Protein AF-A0A0F9SCB6-F1 (afdb_monomer_lite)

Sequence (75 aa):
MNQPEIKDAVELLRRYKTQKSWTNAQLATSMTTLGWTWTEVFIAALFRGTMKPSEEQCEYIKRYLLSRYYVETLV

InterPro domains:
  IPR010982 Lambda repressor-like, DNA-binding domain superfamily [SSF47413] (8-65)

Foldseek 3Di:
DDDPPPPDLLVVLVVVCVVVVHQLQVSQVLLDDVPDGRHSVNNVCSNVVVDDDDPVVSVSSVVSSVVVVVVVVVD

Secondary structure (DSSP, 8-state):
------S-HHHHHHHHHHHTT--HHHHHHHH-BTTB---HHHHHHHHHTSSPPPHHHHHHHHHHHHHHHHHHH--

Radius of gyration: 12.45 Å; chains: 1; bounding box: 31×34×32 Å

Organism: NCBI:txid412755

Structure (mmCIF, N/CA/C/O backbone):
data_AF-A0A0F9SCB6-F1
#
_entry.id   AF-A0A0F9SCB6-F1
#
loop_
_atom_site.group_PDB
_atom_site.id
_atom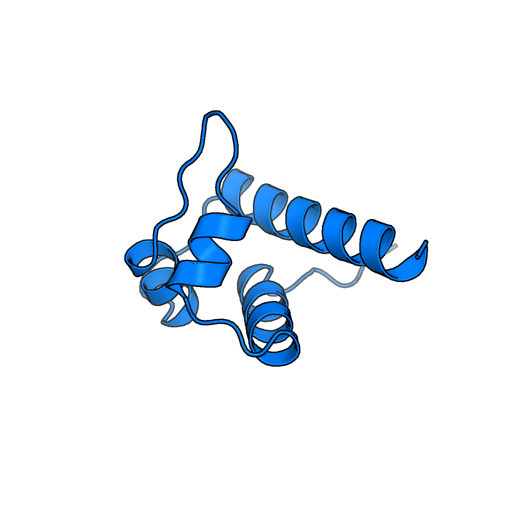_site.type_symbol
_atom_site.label_atom_id
_atom_site.label_alt_id
_atom_site.label_comp_id
_atom_site.label_asym_id
_atom_site.label_entity_id
_atom_site.label_seq_id
_atom_site.pdbx_PDB_ins_code
_atom_site.Cartn_x
_atom_site.Cartn_y
_atom_site.Cartn_z
_atom_site.occupancy
_atom_site.B_iso_or_equiv
_atom_site.auth_seq_id
_atom_site.auth_comp_id
_atom_site.auth_asym_id
_atom_site.auth_atom_id
_atom_site.pdbx_PDB_model_num
ATOM 1 N N . MET A 1 1 ? 19.504 9.183 17.918 1.00 32.09 1 MET A N 1
ATOM 2 C CA . MET A 1 1 ? 18.028 9.270 17.919 1.00 32.09 1 MET A CA 1
ATOM 3 C C . MET A 1 1 ? 17.506 8.066 17.161 1.00 32.09 1 MET A C 1
ATOM 5 O O . MET A 1 1 ? 17.594 8.054 15.943 1.00 32.09 1 MET A O 1
ATOM 9 N N . ASN A 1 2 ? 17.044 7.038 17.870 1.00 35.31 2 ASN A N 1
ATOM 10 C CA . ASN A 1 2 ? 16.469 5.853 17.240 1.00 35.31 2 ASN A CA 1
ATOM 11 C C . ASN A 1 2 ? 15.007 6.164 16.932 1.00 35.31 2 ASN A C 1
ATOM 13 O O . ASN A 1 2 ? 14.155 6.071 17.814 1.00 35.31 2 ASN A O 1
ATOM 17 N N . GLN A 1 3 ? 14.735 6.604 15.703 1.00 37.62 3 GLN A N 1
ATOM 18 C CA . GLN A 1 3 ? 13.376 6.549 15.179 1.00 37.62 3 GLN A CA 1
ATOM 19 C C . GLN A 1 3 ? 12.929 5.086 15.296 1.00 37.62 3 GLN A C 1
ATOM 21 O O . GLN A 1 3 ? 13.712 4.211 14.919 1.00 37.62 3 GLN A O 1
ATOM 26 N N . PRO A 1 4 ? 11.750 4.782 15.863 1.00 40.50 4 PRO A N 1
ATOM 27 C CA . PRO A 1 4 ? 11.256 3.415 15.870 1.00 40.50 4 PRO A CA 1
ATOM 28 C C . PRO A 1 4 ? 11.232 2.946 14.417 1.00 40.50 4 PRO A C 1
ATOM 30 O O . PRO A 1 4 ? 10.507 3.510 13.596 1.00 40.50 4 PRO A O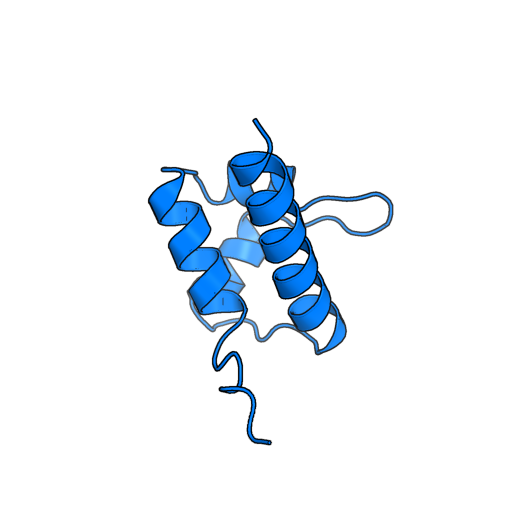 1
ATOM 33 N N . GLU A 1 5 ? 12.095 1.985 14.082 1.00 44.44 5 GLU A N 1
ATOM 34 C CA . GLU A 1 5 ? 12.132 1.396 12.752 1.00 44.44 5 GLU A CA 1
ATOM 35 C C . GLU A 1 5 ? 10.704 0.985 12.414 1.00 44.44 5 GLU A C 1
ATOM 37 O O . GLU A 1 5 ? 10.055 0.268 13.181 1.00 44.44 5 GLU A O 1
ATOM 42 N N . ILE A 1 6 ? 10.193 1.486 11.292 1.00 49.75 6 ILE A N 1
ATOM 43 C CA . ILE A 1 6 ? 8.958 1.010 10.678 1.00 49.75 6 ILE A CA 1
ATOM 44 C C . ILE A 1 6 ? 9.197 -0.472 10.371 1.00 49.75 6 ILE A C 1
ATOM 46 O O . ILE A 1 6 ? 9.669 -0.819 9.293 1.00 49.75 6 ILE A O 1
ATOM 50 N N . LYS A 1 7 ? 8.961 -1.339 11.360 1.00 52.56 7 LYS A N 1
ATOM 51 C CA . LYS A 1 7 ? 9.362 -2.747 11.320 1.00 52.56 7 LYS A CA 1
ATOM 52 C C . LYS A 1 7 ? 8.549 -3.582 10.340 1.00 52.56 7 LYS A C 1
ATOM 54 O O . LYS A 1 7 ? 8.930 -4.714 10.117 1.00 52.56 7 LYS A O 1
ATOM 59 N N . ASP A 1 8 ? 7.513 -3.023 9.710 1.00 75.44 8 ASP A N 1
ATOM 60 C CA . ASP A 1 8 ? 6.985 -3.538 8.445 1.00 75.44 8 ASP A CA 1
ATOM 61 C C . ASP A 1 8 ? 6.110 -2.477 7.761 1.00 75.44 8 ASP A C 1
ATOM 63 O O . ASP A 1 8 ? 4.959 -2.255 8.142 1.00 75.44 8 ASP A O 1
ATOM 67 N N . ALA A 1 9 ? 6.621 -1.827 6.708 1.00 83.81 9 ALA A N 1
ATOM 68 C CA . ALA A 1 9 ? 5.807 -0.955 5.849 1.00 83.81 9 ALA A CA 1
ATOM 69 C C . ALA A 1 9 ? 4.552 -1.697 5.338 1.00 83.81 9 ALA A C 1
ATOM 71 O O . ALA A 1 9 ? 3.467 -1.125 5.243 1.00 83.81 9 ALA A O 1
ATOM 72 N N . VAL A 1 10 ? 4.689 -3.006 5.108 1.00 88.56 10 VAL A N 1
ATOM 73 C CA . VAL A 1 10 ? 3.606 -3.924 4.739 1.00 88.56 10 VAL A CA 1
ATOM 74 C C . VAL A 1 10 ? 2.546 -4.049 5.840 1.00 88.56 10 VAL A C 1
ATOM 76 O O . VAL A 1 10 ? 1.356 -4.083 5.535 1.00 88.56 10 VAL A O 1
ATOM 79 N N . GLU A 1 11 ? 2.935 -4.077 7.114 1.00 88.44 11 GLU A N 1
ATOM 80 C CA . GLU A 1 11 ? 1.995 -4.165 8.237 1.00 88.44 11 GLU A CA 1
ATOM 81 C C . GLU A 1 11 ? 1.218 -2.856 8.413 1.00 88.44 11 GLU A C 1
ATOM 83 O O . GLU A 1 11 ? 0.000 -2.878 8.593 1.00 88.44 11 GLU A O 1
ATOM 88 N N . LEU A 1 12 ? 1.881 -1.704 8.275 1.00 88.12 12 LEU A N 1
ATOM 89 C CA . LEU A 1 12 ? 1.185 -0.413 8.265 1.00 88.12 12 LEU A CA 1
ATOM 90 C C . LEU A 1 12 ? 0.185 -0.325 7.107 1.00 88.12 12 LEU A C 1
ATOM 92 O O . LEU A 1 12 ? -0.955 0.104 7.296 1.00 88.12 12 LEU A O 1
ATOM 96 N N . LEU A 1 13 ? 0.580 -0.798 5.925 1.00 91.81 13 LEU A N 1
ATOM 97 C CA . LEU A 1 13 ? -0.291 -0.849 4.758 1.00 91.81 13 LEU A CA 1
ATOM 98 C C . LEU A 1 13 ? -1.502 -1.768 4.979 1.00 91.81 13 LEU A C 1
ATOM 100 O O . LEU A 1 13 ? -2.626 -1.421 4.607 1.00 91.81 13 LEU A O 1
ATOM 104 N N . ARG A 1 14 ? -1.296 -2.918 5.634 1.00 92.56 14 ARG A N 1
ATOM 105 C CA . ARG A 1 14 ? -2.371 -3.845 6.012 1.00 92.56 14 ARG A CA 1
ATOM 106 C C . ARG A 1 14 ? -3.362 -3.181 6.967 1.00 92.56 14 ARG A C 1
ATOM 108 O O . ARG A 1 14 ? -4.568 -3.280 6.749 1.00 92.56 14 ARG A O 1
ATOM 115 N N . ARG A 1 15 ? -2.875 -2.474 7.991 1.00 91.12 15 ARG A N 1
ATOM 116 C CA . ARG A 1 15 ? -3.725 -1.737 8.942 1.00 91.12 15 ARG A CA 1
ATOM 117 C C . ARG A 1 15 ? -4.537 -0.648 8.253 1.00 91.12 15 ARG A C 1
ATOM 119 O O . ARG A 1 15 ? -5.739 -0.572 8.488 1.00 91.12 15 ARG A O 1
ATOM 126 N N . TYR A 1 16 ? -3.918 0.126 7.362 1.00 91.75 16 TYR A N 1
ATOM 127 C CA . TYR A 1 16 ? -4.614 1.149 6.577 1.00 91.75 16 TYR A CA 1
ATOM 128 C C . TYR A 1 16 ? -5.740 0.549 5.726 1.00 91.75 16 TYR A C 1
ATOM 130 O O . TYR A 1 16 ? -6.876 1.024 5.770 1.00 91.75 16 TYR A O 1
ATOM 138 N N . LYS A 1 17 ? -5.469 -0.557 5.020 1.00 94.81 17 LYS A N 1
ATOM 139 C CA . LYS A 1 17 ? -6.493 -1.287 4.258 1.00 94.81 17 LYS A CA 1
ATOM 140 C C . LYS A 1 17 ? -7.670 -1.709 5.140 1.00 94.81 17 LYS A C 1
ATOM 142 O O . LYS A 1 17 ? -8.820 -1.531 4.739 1.00 94.81 17 LYS A O 1
ATOM 147 N N . THR A 1 18 ? -7.390 -2.276 6.316 1.00 94.50 18 THR A N 1
ATOM 148 C CA . THR A 1 18 ? -8.420 -2.699 7.276 1.00 94.50 18 THR A CA 1
ATOM 149 C C . THR A 1 18 ? -9.229 -1.508 7.781 1.00 94.50 18 THR A C 1
ATOM 151 O O . THR A 1 18 ? -10.454 -1.564 7.763 1.00 94.50 18 THR A O 1
ATOM 154 N N . GLN A 1 19 ? -8.572 -0.406 8.151 1.00 92.88 19 GLN A N 1
ATOM 155 C CA . GLN A 1 19 ? -9.230 0.820 8.607 1.00 92.88 19 GLN A CA 1
ATOM 156 C C . GLN A 1 19 ? -10.189 1.386 7.550 1.00 92.88 19 GLN A C 1
ATOM 158 O O . GLN A 1 19 ? -11.279 1.843 7.882 1.00 92.88 19 GLN A O 1
ATOM 163 N N . LYS A 1 20 ? -9.809 1.333 6.270 1.00 92.94 20 LYS A N 1
ATOM 164 C CA . LYS A 1 20 ? -10.649 1.791 5.155 1.00 92.94 20 LYS A CA 1
ATOM 165 C C . LYS A 1 20 ? -11.695 0.774 4.696 1.00 92.94 20 LYS A C 1
ATOM 167 O O . LYS A 1 20 ? -12.483 1.089 3.810 1.00 92.94 20 LYS A O 1
ATOM 172 N N . SER A 1 21 ? -11.711 -0.431 5.269 1.00 96.00 21 SER A N 1
ATOM 173 C CA . SER A 1 21 ? -12.542 -1.550 4.801 1.00 96.00 21 SER A CA 1
ATOM 174 C C . SER A 1 21 ? -12.362 -1.842 3.303 1.00 96.00 21 SER A C 1
ATOM 176 O O . SER A 1 21 ? -13.307 -2.194 2.602 1.00 96.00 21 SER A O 1
ATOM 178 N N . TRP A 1 22 ? -11.140 -1.677 2.792 1.00 96.56 22 TRP A N 1
ATOM 179 C CA . TRP A 1 22 ? -10.841 -1.868 1.374 1.00 96.56 22 TRP A CA 1
ATOM 180 C C . TRP A 1 22 ? -10.512 -3.322 1.034 1.00 96.56 22 TRP A C 1
ATOM 182 O O . TRP A 1 22 ? -9.901 -4.064 1.813 1.00 96.56 22 TRP A O 1
ATOM 192 N N . THR A 1 23 ? -10.856 -3.709 -0.190 1.00 97.69 23 THR A N 1
ATOM 193 C CA . THR A 1 23 ? -10.350 -4.914 -0.861 1.00 97.69 23 THR A CA 1
ATOM 194 C C . THR A 1 23 ? -8.887 -4.734 -1.284 1.00 97.69 23 THR A C 1
ATOM 196 O O . THR A 1 23 ? -8.355 -3.622 -1.306 1.00 97.69 23 THR A O 1
ATOM 199 N N . ASN A 1 24 ? -8.208 -5.834 -1.629 1.00 96.69 24 ASN A N 1
ATOM 200 C CA . ASN A 1 24 ? -6.849 -5.759 -2.178 1.00 96.69 24 ASN A CA 1
ATOM 201 C C . ASN A 1 24 ? -6.829 -5.020 -3.527 1.00 96.69 24 ASN A C 1
ATOM 203 O O . ASN A 1 24 ? -5.907 -4.246 -3.766 1.00 96.69 24 ASN A O 1
ATOM 207 N N . ALA A 1 25 ? -7.857 -5.205 -4.365 1.00 96.12 25 ALA A N 1
ATOM 208 C CA . ALA A 1 25 ? -8.014 -4.484 -5.627 1.00 96.12 25 ALA A CA 1
ATOM 209 C C . ALA A 1 25 ? -8.130 -2.966 -5.418 1.00 96.12 25 ALA A C 1
ATOM 211 O O . ALA A 1 25 ? -7.393 -2.206 -6.036 1.00 96.12 25 ALA A O 1
ATOM 212 N N . GLN A 1 26 ? -8.981 -2.518 -4.488 1.00 96.38 26 GLN A N 1
ATOM 213 C CA . GLN A 1 26 ? -9.132 -1.089 -4.180 1.00 96.38 26 GLN A CA 1
ATOM 214 C C . GLN A 1 26 ? -7.831 -0.464 -3.666 1.00 96.38 26 GLN 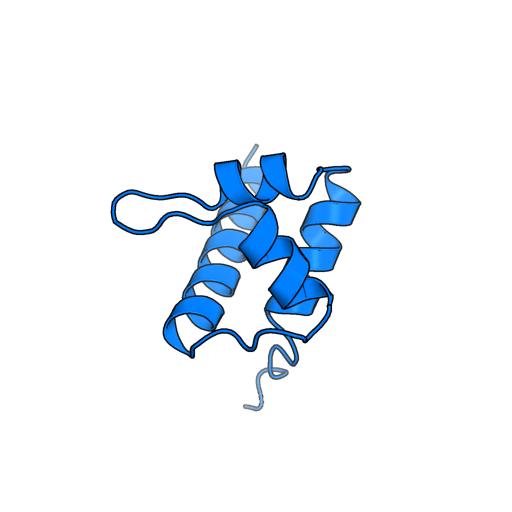A C 1
ATOM 216 O O . GLN A 1 26 ? -7.466 0.633 -4.089 1.00 96.38 26 GLN A O 1
ATOM 221 N N . LEU A 1 27 ? -7.105 -1.169 -2.791 1.00 95.75 27 LEU A N 1
ATOM 222 C CA . LEU A 1 27 ? -5.800 -0.706 -2.325 1.00 95.75 27 LEU A CA 1
ATOM 223 C C . LEU A 1 27 ? -4.793 -0.610 -3.481 1.00 95.75 27 LEU A C 1
ATOM 225 O O . LEU A 1 27 ? -4.131 0.413 -3.630 1.00 95.75 27 LEU A O 1
ATOM 229 N N . ALA A 1 28 ? -4.708 -1.649 -4.311 1.00 94.62 28 ALA A N 1
ATOM 230 C CA . ALA A 1 28 ? -3.821 -1.700 -5.467 1.00 94.62 28 ALA A CA 1
ATOM 231 C C . ALA A 1 28 ? -4.092 -0.548 -6.453 1.00 94.62 28 ALA A C 1
ATOM 233 O O . ALA A 1 28 ? -3.166 0.151 -6.867 1.00 94.62 28 ALA A O 1
ATOM 234 N N . THR A 1 29 ? -5.365 -0.278 -6.759 1.00 93.94 29 THR A N 1
ATOM 235 C CA . THR A 1 29 ? -5.766 0.873 -7.577 1.00 93.94 29 THR A CA 1
ATOM 236 C C . THR A 1 29 ? -5.353 2.189 -6.927 1.00 93.94 29 THR A C 1
ATOM 238 O O . THR A 1 29 ? -4.761 3.028 -7.597 1.00 93.94 29 THR A O 1
ATOM 241 N N . SER A 1 30 ? -5.597 2.371 -5.625 1.00 92.19 30 SER A N 1
ATOM 242 C CA . SER A 1 30 ? -5.234 3.617 -4.940 1.00 92.19 30 SER A CA 1
ATOM 243 C C . SER A 1 30 ? -3.724 3.851 -4.869 1.00 92.19 30 SER A C 1
ATOM 245 O O . SER A 1 30 ? -3.309 5.005 -4.792 1.00 92.19 30 SER A O 1
ATOM 247 N N . MET A 1 31 ? -2.925 2.786 -4.839 1.00 91.31 31 MET A N 1
ATOM 248 C CA . MET A 1 31 ? -1.466 2.858 -4.806 1.00 91.31 31 MET A CA 1
ATOM 249 C C . MET A 1 31 ? -0.840 2.966 -6.194 1.00 91.31 31 MET A C 1
ATOM 251 O O . MET A 1 31 ? 0.357 3.213 -6.285 1.00 91.31 31 MET A O 1
ATOM 255 N N . THR A 1 32 ? -1.591 2.750 -7.270 1.00 88.38 32 THR A N 1
ATOM 256 C CA . THR A 1 32 ? -1.044 2.832 -8.624 1.00 88.38 32 THR A CA 1
ATOM 257 C C . THR A 1 32 ? -0.814 4.294 -9.002 1.00 88.38 32 THR A C 1
ATOM 259 O O . THR A 1 32 ? -1.736 5.106 -8.978 1.00 88.38 32 THR A O 1
ATOM 262 N N . THR A 1 33 ? 0.425 4.628 -9.358 1.00 79.00 33 THR A N 1
ATOM 263 C CA . THR A 1 33 ? 0.837 5.960 -9.825 1.00 79.00 33 THR A CA 1
ATOM 264 C C . THR A 1 33 ? 1.472 5.854 -11.204 1.00 79.00 33 THR A C 1
ATOM 266 O O . THR A 1 33 ? 1.832 4.766 -11.657 1.00 79.00 33 THR A O 1
ATOM 269 N N . LEU A 1 34 ? 1.643 6.989 -11.886 1.00 68.12 34 LEU A N 1
ATOM 270 C CA . LEU A 1 34 ? 2.378 7.037 -13.152 1.00 68.12 34 LEU A CA 1
ATOM 271 C C . LEU A 1 34 ? 3.756 6.371 -12.983 1.00 68.12 34 LEU A C 1
ATOM 273 O O . LEU A 1 34 ? 4.539 6.773 -12.126 1.00 68.12 34 LEU A O 1
ATOM 277 N N . GLY A 1 35 ? 4.022 5.332 -13.778 1.00 67.50 35 GLY A N 1
ATOM 278 C CA . GLY A 1 35 ? 5.284 4.584 -13.766 1.00 67.50 35 GLY A CA 1
ATOM 279 C C . GLY A 1 35 ? 5.334 3.349 -12.858 1.00 67.50 35 GLY A C 1
ATOM 280 O O . GLY A 1 35 ? 6.274 2.572 -12.990 1.00 67.50 35 GLY A O 1
ATOM 281 N N . TRP A 1 36 ? 4.338 3.105 -11.994 1.00 79.94 36 TRP A N 1
ATOM 282 C CA . TRP A 1 36 ? 4.301 1.893 -11.165 1.00 79.94 36 TRP A CA 1
ATOM 283 C C . TRP A 1 36 ? 2.876 1.381 -10.934 1.00 79.94 36 TRP A C 1
ATOM 285 O O . TRP A 1 36 ? 2.059 2.029 -10.279 1.00 79.94 36 TRP A O 1
ATOM 295 N N . THR A 1 37 ? 2.592 0.168 -11.417 1.00 84.81 37 THR A N 1
ATOM 296 C CA . THR A 1 37 ? 1.294 -0.493 -11.208 1.00 84.81 37 THR A CA 1
ATOM 297 C C . THR A 1 37 ? 1.364 -1.455 -10.030 1.00 84.81 37 THR A C 1
ATOM 299 O O . THR A 1 37 ? 2.116 -2.429 -10.052 1.00 84.81 37 THR A O 1
ATOM 302 N N . TRP A 1 38 ? 0.547 -1.202 -9.010 1.00 90.94 38 TRP A N 1
ATOM 303 C CA . TRP A 1 38 ? 0.292 -2.161 -7.940 1.00 90.94 38 TRP A CA 1
ATOM 304 C C . TRP A 1 38 ? -0.891 -3.028 -8.365 1.00 90.94 38 TRP A C 1
ATOM 306 O O . TRP A 1 38 ? -1.922 -2.506 -8.781 1.00 90.94 38 TRP A O 1
ATOM 316 N N . THR A 1 39 ? -0.759 -4.352 -8.285 1.00 93.44 39 THR A N 1
ATOM 317 C CA . THR A 1 39 ? -1.847 -5.279 -8.632 1.00 93.44 39 THR A CA 1
ATOM 318 C C . THR A 1 39 ? -2.432 -5.921 -7.385 1.00 93.44 39 THR A C 1
ATOM 320 O O . THR A 1 39 ? -1.763 -6.053 -6.359 1.00 93.44 39 THR A O 1
ATOM 323 N N . GLU A 1 40 ? -3.680 -6.377 -7.474 1.00 96.00 40 GLU A N 1
ATOM 324 C CA . GLU A 1 40 ? -4.320 -7.124 -6.390 1.00 96.00 40 GLU A CA 1
ATOM 325 C C . GLU A 1 40 ? -3.483 -8.340 -5.958 1.00 96.00 40 GLU A C 1
ATOM 327 O O . GLU A 1 40 ? -3.292 -8.584 -4.765 1.00 96.00 40 GLU A O 1
ATOM 332 N N . VAL A 1 41 ? -2.944 -9.077 -6.934 1.00 94.50 41 VAL A N 1
ATOM 333 C CA . VAL A 1 41 ? -2.110 -10.263 -6.704 1.00 94.50 41 VAL A CA 1
ATOM 334 C C . VAL A 1 41 ? -0.825 -9.893 -5.967 1.00 94.50 41 VAL A C 1
ATOM 336 O O . VAL A 1 41 ? -0.434 -10.593 -5.033 1.00 94.50 41 VAL A O 1
ATOM 339 N N . PHE A 1 42 ? -0.198 -8.775 -6.341 1.00 91.38 42 PHE A N 1
ATOM 340 C CA . PHE A 1 42 ? 1.003 -8.267 -5.683 1.00 91.38 42 PHE A CA 1
ATOM 341 C C . PHE A 1 42 ? 0.730 -7.909 -4.217 1.00 91.38 42 PHE A C 1
ATOM 343 O O . PHE A 1 42 ? 1.433 -8.374 -3.322 1.00 91.38 42 PHE A O 1
ATOM 350 N N . ILE A 1 43 ? -0.353 -7.171 -3.950 1.00 94.50 43 ILE A N 1
ATOM 351 C CA . ILE A 1 43 ? -0.798 -6.843 -2.587 1.00 94.50 43 ILE A CA 1
ATOM 352 C C . ILE A 1 43 ? -1.068 -8.117 -1.772 1.00 94.50 43 ILE A C 1
ATOM 354 O O . ILE A 1 43 ? -0.627 -8.238 -0.628 1.00 94.50 43 ILE A O 1
ATOM 358 N N . ALA A 1 44 ? -1.745 -9.104 -2.364 1.00 95.44 44 ALA A N 1
ATOM 359 C CA . ALA A 1 44 ? -2.017 -10.377 -1.706 1.00 95.44 44 ALA A CA 1
ATOM 360 C C . ALA A 1 44 ? -0.737 -11.179 -1.404 1.00 95.44 44 ALA A C 1
ATOM 362 O O . ALA A 1 44 ? -0.682 -11.876 -0.390 1.00 95.44 44 ALA A O 1
ATOM 363 N N . ALA A 1 45 ? 0.281 -11.121 -2.266 1.00 91.50 45 ALA A N 1
ATOM 364 C CA . ALA A 1 45 ? 1.568 -11.783 -2.049 1.00 91.50 45 ALA A CA 1
ATOM 365 C C . ALA A 1 45 ? 2.387 -11.097 -0.943 1.00 91.50 45 ALA A C 1
ATOM 367 O O . ALA A 1 45 ? 2.926 -11.781 -0.071 1.00 91.50 45 ALA A O 1
ATOM 368 N N . LEU A 1 46 ? 2.403 -9.759 -0.920 1.00 90.81 46 LEU A N 1
ATOM 369 C CA . LEU A 1 46 ? 3.012 -8.979 0.160 1.00 90.81 46 LEU A CA 1
ATOM 370 C C . LEU A 1 46 ? 2.379 -9.310 1.511 1.00 90.81 46 LEU A C 1
ATOM 372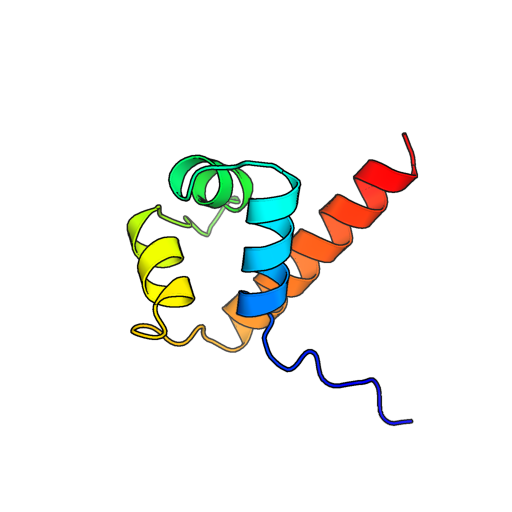 O O . LEU A 1 46 ? 3.078 -9.636 2.467 1.00 90.81 46 LEU A O 1
ATOM 376 N N . PHE A 1 47 ? 1.047 -9.297 1.595 1.00 92.44 47 PHE A N 1
ATOM 377 C CA . PHE A 1 47 ? 0.354 -9.590 2.849 1.00 92.44 47 PHE A CA 1
ATOM 378 C C . PHE A 1 47 ? 0.438 -11.053 3.276 1.00 92.44 47 PHE A C 1
ATOM 380 O O . PHE A 1 47 ? 0.243 -11.328 4.456 1.00 92.44 47 PHE A O 1
ATOM 387 N N . ARG A 1 48 ? 0.732 -11.991 2.375 1.00 90.94 48 ARG A N 1
ATOM 388 C CA . ARG A 1 48 ? 1.018 -13.386 2.745 1.00 90.94 48 ARG A CA 1
ATOM 389 C C . ARG A 1 48 ? 2.487 -13.622 3.103 1.00 90.94 48 ARG A C 1
ATOM 391 O O . ARG A 1 48 ? 2.821 -14.716 3.538 1.00 90.94 48 ARG A O 1
ATOM 398 N N . GLY A 1 49 ? 3.358 -12.629 2.909 1.00 86.50 49 GLY A N 1
ATOM 399 C CA . GLY A 1 49 ? 4.803 -12.771 3.098 1.00 86.50 49 GLY A CA 1
ATOM 400 C C . GLY A 1 49 ? 5.481 -13.659 2.049 1.00 86.50 49 GLY A C 1
ATOM 401 O O . GLY A 1 49 ? 6.664 -13.961 2.179 1.00 86.50 49 GLY A O 1
ATOM 402 N N . THR A 1 50 ? 4.762 -14.068 0.995 1.00 89.19 50 THR A N 1
ATOM 403 C CA . THR A 1 50 ? 5.313 -14.857 -0.122 1.00 89.19 50 THR A CA 1
ATOM 404 C C . THR A 1 50 ? 6.120 -13.995 -1.090 1.00 89.19 50 THR A C 1
ATOM 406 O O . THR A 1 50 ? 6.786 -14.515 -1.978 1.00 89.19 50 THR A O 1
ATOM 409 N N . MET A 1 51 ? 6.049 -12.673 -0.929 1.00 85.56 51 MET A N 1
ATOM 410 C CA . MET A 1 51 ? 6.849 -11.689 -1.638 1.00 85.56 51 MET A CA 1
ATOM 411 C C . MET A 1 51 ? 7.400 -10.682 -0.638 1.00 85.56 51 MET A C 1
ATOM 413 O O . MET A 1 51 ? 6.660 -10.181 0.210 1.00 85.56 51 MET A O 1
ATOM 417 N N . LYS A 1 52 ? 8.692 -10.371 -0.758 1.00 83.94 52 LYS A N 1
ATOM 418 C CA . LYS A 1 52 ? 9.316 -9.282 -0.009 1.00 83.94 52 LYS A CA 1
ATOM 419 C C . LYS A 1 52 ? 9.399 -8.045 -0.901 1.00 83.94 52 LYS A C 1
ATOM 421 O O . LYS A 1 52 ? 9.865 -8.178 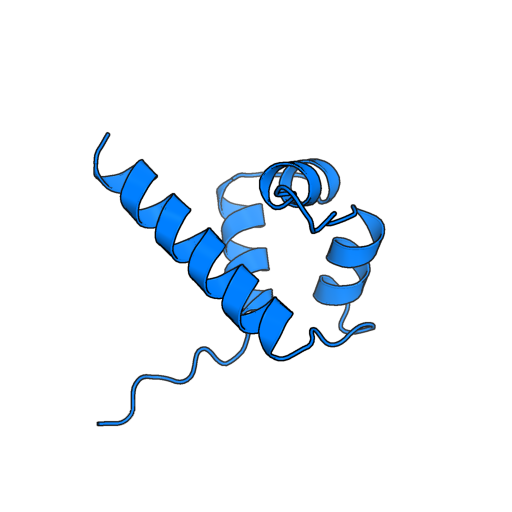-2.034 1.00 83.94 52 LYS A O 1
ATOM 426 N N . PRO A 1 53 ? 8.949 -6.875 -0.426 1.00 83.62 53 PRO A N 1
ATOM 427 C CA . PRO A 1 53 ? 9.108 -5.644 -1.179 1.00 83.62 53 PRO A CA 1
ATOM 428 C C . PRO A 1 53 ? 10.591 -5.259 -1.285 1.00 83.62 53 PRO A C 1
ATOM 430 O O . PRO A 1 53 ? 11.369 -5.516 -0.363 1.00 83.62 53 PRO A O 1
ATOM 433 N N . SER A 1 54 ? 10.979 -4.630 -2.395 1.00 86.69 54 SER A N 1
ATOM 434 C CA . SER A 1 54 ? 12.277 -3.957 -2.506 1.00 86.69 54 SER 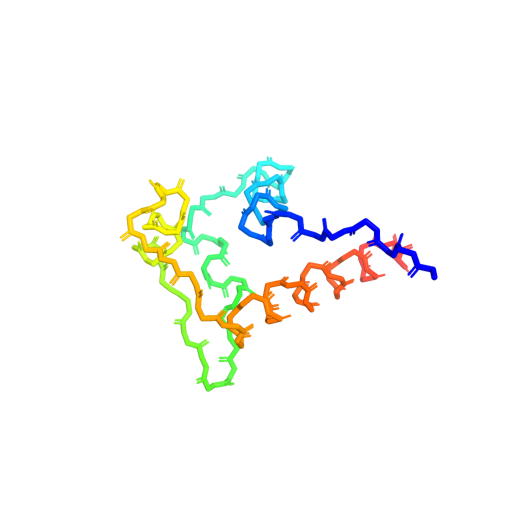A CA 1
ATOM 435 C C . SER A 1 54 ? 12.345 -2.746 -1.568 1.00 86.69 54 SER A C 1
ATOM 437 O O . SER A 1 54 ? 11.325 -2.268 -1.066 1.00 86.69 54 SER A O 1
ATOM 439 N N . GLU A 1 55 ? 13.546 -2.211 -1.348 1.00 86.25 55 GLU A N 1
ATOM 440 C CA . GLU A 1 55 ? 13.729 -0.994 -0.548 1.00 86.25 55 GLU A CA 1
ATOM 441 C C . GLU A 1 55 ? 12.937 0.195 -1.121 1.00 86.25 55 GLU A C 1
ATOM 443 O O . GLU A 1 55 ? 12.222 0.877 -0.388 1.00 86.25 55 GLU A O 1
ATOM 448 N N . GLU A 1 56 ? 12.955 0.370 -2.445 1.00 87.12 56 GLU A N 1
ATOM 449 C CA . GLU A 1 56 ? 12.166 1.394 -3.141 1.00 87.12 56 GLU A CA 1
ATOM 450 C C . GLU A 1 56 ? 10.657 1.218 -2.925 1.00 87.12 56 GLU A C 1
ATOM 452 O O . GLU A 1 56 ? 9.940 2.187 -2.677 1.00 87.12 56 GLU A O 1
ATOM 457 N N . GLN A 1 57 ? 10.159 -0.022 -2.963 1.00 87.38 57 GLN A N 1
ATOM 458 C CA . GLN A 1 57 ? 8.749 -0.324 -2.704 1.00 87.38 57 GLN A CA 1
ATOM 459 C C . GLN A 1 57 ? 8.376 -0.056 -1.242 1.00 87.38 57 GLN A C 1
ATOM 461 O O . GLN A 1 57 ? 7.289 0.452 -0.971 1.00 87.38 57 GLN A O 1
ATOM 466 N N . CYS A 1 58 ? 9.268 -0.355 -0.294 1.00 87.38 58 CYS A N 1
ATOM 467 C CA . CYS A 1 58 ? 9.083 -0.008 1.114 1.00 87.38 58 CYS A CA 1
ATOM 468 C C . CYS A 1 58 ? 8.970 1.507 1.307 1.00 87.38 58 CYS A C 1
ATOM 470 O O . CYS A 1 58 ? 8.051 1.972 1.985 1.00 87.38 58 CYS A O 1
ATOM 472 N N . GLU A 1 59 ? 9.871 2.278 0.702 1.00 87.50 59 GLU A N 1
ATOM 473 C CA . GLU A 1 59 ? 9.832 3.741 0.748 1.00 87.50 59 GLU A CA 1
ATOM 474 C C . GLU A 1 59 ? 8.573 4.302 0.085 1.00 87.50 59 GLU A C 1
ATOM 476 O O . GLU A 1 59 ? 7.925 5.198 0.634 1.00 87.50 59 GLU A O 1
ATOM 481 N N . TYR A 1 60 ? 8.160 3.726 -1.043 1.00 90.00 60 TYR A N 1
ATOM 482 C CA . TYR A 1 60 ? 6.907 4.083 -1.691 1.00 90.00 60 TYR A CA 1
ATOM 483 C C . TYR A 1 60 ? 5.703 3.869 -0.765 1.00 90.00 60 TYR A C 1
ATOM 485 O O . TYR A 1 60 ? 4.898 4.783 -0.588 1.00 90.00 60 TYR A O 1
ATOM 493 N N . ILE A 1 61 ? 5.596 2.698 -0.124 1.00 89.94 61 ILE A N 1
ATOM 494 C CA . ILE A 1 61 ? 4.506 2.390 0.815 1.00 89.94 61 ILE A CA 1
ATOM 495 C C . ILE A 1 61 ? 4.455 3.425 1.944 1.00 89.94 61 ILE A C 1
ATOM 497 O O . ILE A 1 61 ? 3.381 3.941 2.260 1.00 89.94 61 ILE A O 1
ATOM 501 N N . LYS A 1 62 ? 5.606 3.769 2.534 1.00 88.06 62 LYS A N 1
ATOM 502 C CA . LYS A 1 62 ? 5.682 4.775 3.605 1.00 88.06 62 LYS A CA 1
ATOM 503 C C . LYS A 1 62 ? 5.205 6.148 3.127 1.00 88.06 62 LYS A C 1
ATOM 505 O O . LYS A 1 62 ? 4.399 6.780 3.806 1.00 88.06 62 LYS A O 1
ATOM 510 N N . ARG A 1 63 ? 5.667 6.600 1.954 1.00 88.62 63 ARG A N 1
ATOM 511 C CA . ARG A 1 63 ? 5.280 7.893 1.360 1.00 88.62 63 ARG A CA 1
ATOM 512 C C . ARG A 1 63 ? 3.797 7.950 1.020 1.00 88.62 63 ARG A C 1
ATOM 514 O O . ARG A 1 63 ? 3.148 8.948 1.324 1.00 88.62 63 ARG A O 1
ATOM 521 N N . TYR A 1 64 ? 3.267 6.878 0.436 1.00 90.69 64 TYR A N 1
ATOM 522 C CA . TYR A 1 64 ? 1.843 6.734 0.158 1.00 90.69 64 TYR A CA 1
ATOM 523 C C . TYR A 1 64 ? 1.026 6.908 1.443 1.00 90.69 64 TYR A C 1
ATOM 525 O O . TYR A 1 64 ? 0.156 7.773 1.503 1.00 90.69 64 TYR A O 1
ATOM 533 N N . LEU A 1 65 ? 1.358 6.165 2.504 1.00 89.25 65 LEU A N 1
ATOM 534 C CA . LEU A 1 65 ? 0.651 6.249 3.784 1.00 89.25 65 LEU A CA 1
ATOM 535 C C . LEU A 1 65 ? 0.745 7.647 4.409 1.00 89.25 65 LEU A C 1
ATOM 537 O O . LEU A 1 65 ? -0.276 8.192 4.822 1.00 89.25 65 LEU A O 1
ATOM 541 N N . LEU A 1 66 ? 1.936 8.256 4.430 1.00 87.12 66 LEU A N 1
ATOM 542 C CA . LEU A 1 66 ? 2.135 9.610 4.959 1.00 87.12 66 LEU A CA 1
ATOM 543 C C . LEU A 1 66 ? 1.285 10.648 4.210 1.00 87.12 66 LEU A C 1
ATOM 545 O O . LEU A 1 66 ? 0.649 11.493 4.838 1.00 87.12 66 LEU A O 1
ATOM 549 N N . SER A 1 67 ? 1.239 10.559 2.878 1.00 86.62 67 SER A N 1
ATOM 550 C CA . SER A 1 67 ? 0.427 11.449 2.047 1.00 86.62 67 SER A CA 1
ATOM 551 C C . SER A 1 67 ? -1.064 11.312 2.361 1.00 86.62 67 SER A C 1
ATOM 553 O O . SER A 1 67 ? -1.749 12.325 2.497 1.00 86.62 67 SER A O 1
ATOM 555 N N . ARG A 1 68 ? -1.568 10.083 2.544 1.00 86.50 68 ARG A N 1
ATOM 556 C CA . ARG A 1 68 ? -2.978 9.851 2.895 1.00 86.50 68 ARG A CA 1
ATOM 557 C C . ARG A 1 68 ? -3.313 10.383 4.281 1.00 86.50 68 ARG A C 1
ATOM 559 O O . ARG A 1 68 ? -4.333 11.045 4.411 1.00 86.50 68 ARG A O 1
ATOM 566 N N . TYR A 1 69 ? -2.451 10.180 5.278 1.00 80.75 69 TYR A N 1
ATOM 567 C CA . TYR A 1 69 ? -2.658 10.777 6.600 1.00 80.75 69 TYR A CA 1
ATOM 568 C C . TYR A 1 69 ? -2.730 12.301 6.529 1.00 80.75 69 TYR A C 1
ATOM 570 O O . TYR A 1 69 ? -3.681 12.875 7.042 1.00 80.75 69 TYR A O 1
ATOM 578 N N . TYR A 1 70 ? -1.777 12.947 5.852 1.00 71.75 70 TYR A N 1
ATOM 579 C CA . TYR A 1 70 ? -1.742 14.406 5.750 1.00 71.75 70 TYR A CA 1
ATOM 580 C C . TYR A 1 70 ? -2.997 14.973 5.070 1.00 71.75 70 TYR A C 1
ATOM 582 O O . TYR A 1 70 ? -3.608 15.907 5.585 1.00 71.75 70 TYR A O 1
ATOM 590 N N . VAL A 1 71 ? -3.419 14.367 3.954 1.00 71.12 71 VAL A N 1
ATOM 591 C CA . VAL A 1 71 ? -4.649 14.754 3.246 1.00 71.12 71 VAL A CA 1
ATOM 592 C C . VAL A 1 71 ? -5.884 14.541 4.119 1.00 71.12 71 VAL A C 1
ATOM 594 O O . VAL A 1 71 ? -6.748 15.403 4.158 1.00 71.12 71 VAL A O 1
ATOM 597 N N . GLU A 1 72 ? -5.975 13.423 4.836 1.00 72.31 72 GLU A N 1
ATOM 598 C CA . GLU A 1 72 ? -7.146 13.096 5.657 1.00 72.31 72 GLU A CA 1
ATOM 599 C C . GLU A 1 72 ? -7.238 13.927 6.949 1.00 72.31 72 GLU A C 1
ATOM 601 O O . GLU A 1 72 ? -8.323 14.048 7.503 1.00 72.31 72 GLU A O 1
ATOM 606 N N . THR A 1 73 ? -6.134 14.502 7.435 1.00 62.81 73 THR A N 1
ATOM 607 C CA . THR A 1 73 ? -6.125 15.367 8.633 1.00 62.81 73 THR A CA 1
ATOM 608 C C . THR A 1 73 ? -6.367 16.848 8.351 1.00 62.81 73 THR A C 1
ATOM 610 O O . THR A 1 73 ? -6.625 17.605 9.282 1.00 62.81 73 THR A O 1
ATOM 613 N N . LEU A 1 74 ? -6.226 17.282 7.097 1.00 56.81 74 LEU A N 1
ATOM 614 C CA . LEU A 1 74 ? -6.404 18.682 6.692 1.00 56.81 74 LEU A CA 1
ATOM 615 C C . LEU A 1 74 ? -7.814 18.995 6.172 1.00 56.81 74 LEU A C 1
ATOM 617 O O . LEU A 1 74 ? -8.059 20.128 5.756 1.00 56.81 74 LEU A O 1
ATOM 621 N N . VAL A 1 75 ? -8.711 18.006 6.169 1.00 46.12 75 VAL A N 1
ATOM 622 C CA . VAL A 1 75 ? -10.089 18.104 5.668 1.00 46.12 75 VAL A CA 1
ATOM 623 C C . VAL A 1 75 ? -11.071 17.926 6.813 1.00 46.12 75 VAL A C 1
ATOM 625 O O . VAL A 1 75 ? -10.875 16.979 7.607 1.00 46.12 75 VAL A O 1
#

pLDDT: mean 82.74, std 16.24, range [32.09, 97.69]